Protein AF-A0A962ZUK6-F1 (afdb_monomer_lite)

Structure (mmCIF, N/CA/C/O backbone):
data_AF-A0A962ZUK6-F1
#
_entry.id   AF-A0A962ZUK6-F1
#
loop_
_atom_site.group_PDB
_atom_site.id
_atom_site.type_symbol
_atom_site.label_atom_id
_atom_site.label_alt_id
_atom_site.label_comp_id
_atom_site.label_asym_id
_atom_site.label_entity_id
_atom_site.label_seq_id
_atom_site.pdbx_PDB_ins_code
_atom_site.Cartn_x
_atom_site.Cartn_y
_atom_site.Cartn_z
_atom_site.occupancy
_atom_site.B_iso_or_equiv
_atom_site.auth_seq_id
_atom_site.auth_comp_id
_atom_site.auth_asym_id
_atom_site.auth_atom_id
_atom_site.pdbx_PDB_model_num
ATOM 1 N N . MET A 1 1 ? -8.488 6.712 -19.917 1.00 77.19 1 MET A N 1
ATOM 2 C CA . MET A 1 1 ? -7.372 7.226 -19.092 1.00 77.19 1 MET A CA 1
ATOM 3 C C . MET A 1 1 ? -7.326 6.386 -17.828 1.00 77.19 1 MET A C 1
ATOM 5 O O . MET A 1 1 ? -8.356 6.287 -17.174 1.00 77.19 1 MET A O 1
ATOM 9 N N . ALA A 1 2 ? -6.206 5.723 -17.536 1.00 84.06 2 ALA A N 1
ATOM 10 C CA . ALA A 1 2 ? -6.061 4.933 -16.311 1.00 84.06 2 ALA A CA 1
ATOM 11 C C . ALA A 1 2 ? -5.817 5.852 -15.099 1.00 84.06 2 ALA A C 1
ATOM 13 O O . ALA A 1 2 ? -5.207 6.915 -15.240 1.00 84.06 2 ALA A O 1
ATOM 14 N N . LYS A 1 3 ? -6.299 5.456 -13.916 1.00 93.44 3 LYS A N 1
ATOM 15 C CA . LYS A 1 3 ? -6.050 6.170 -12.656 1.00 93.44 3 LYS A CA 1
ATOM 16 C C . LYS A 1 3 ? -4.563 6.054 -12.299 1.00 93.44 3 LYS A C 1
ATOM 18 O O . LYS A 1 3 ? -4.045 4.946 -12.256 1.00 93.44 3 LYS A O 1
ATOM 23 N N . ARG A 1 4 ? -3.887 7.184 -12.046 1.00 94.75 4 ARG A N 1
ATOM 24 C CA . ARG A 1 4 ? -2.431 7.224 -11.767 1.00 94.75 4 ARG A CA 1
ATOM 25 C C . ARG A 1 4 ? -2.045 7.534 -10.329 1.00 94.75 4 ARG A C 1
ATOM 27 O O . ARG A 1 4 ? -0.877 7.421 -9.975 1.00 94.75 4 ARG A O 1
ATOM 34 N N . VAL A 1 5 ? -3.006 7.957 -9.517 1.00 96.12 5 VAL A N 1
ATOM 35 C CA . VAL A 1 5 ? -2.783 8.326 -8.120 1.00 96.12 5 VAL A CA 1
ATOM 36 C C . VAL A 1 5 ? -3.771 7.556 -7.270 1.00 96.12 5 VAL A C 1
ATOM 38 O O . VAL A 1 5 ? -4.968 7.631 -7.533 1.00 96.12 5 VAL A O 1
ATOM 41 N N . TYR A 1 6 ? -3.262 6.829 -6.283 1.00 97.12 6 TYR A N 1
ATOM 42 C CA . TYR A 1 6 ? -4.049 6.069 -5.315 1.00 97.12 6 TYR A CA 1
ATOM 43 C C . TYR A 1 6 ? -3.750 6.584 -3.915 1.00 97.12 6 TYR A C 1
ATOM 45 O O . TYR A 1 6 ? -2.586 6.697 -3.537 1.00 97.12 6 TYR A O 1
ATOM 53 N N . LEU A 1 7 ? -4.780 6.896 -3.139 1.00 97.81 7 LEU A N 1
ATOM 54 C CA . LEU A 1 7 ? -4.635 7.121 -1.705 1.00 97.81 7 LEU A CA 1
ATOM 55 C C . LEU A 1 7 ? -4.328 5.790 -1.010 1.00 97.81 7 LEU A C 1
ATOM 57 O O . LEU A 1 7 ? -4.680 4.721 -1.510 1.00 97.81 7 LEU A O 1
ATOM 61 N N . PHE A 1 8 ? -3.700 5.833 0.166 1.00 97.44 8 PHE A N 1
ATOM 62 C CA . PHE A 1 8 ? -3.381 4.598 0.894 1.00 97.44 8 PHE A CA 1
ATOM 63 C C . PHE A 1 8 ? -4.619 3.743 1.220 1.00 97.44 8 PHE A C 1
ATOM 65 O O . PHE A 1 8 ? -4.509 2.526 1.261 1.00 97.44 8 PHE A O 1
ATOM 72 N N . ASN A 1 9 ? -5.803 4.344 1.371 1.00 96.75 9 ASN A N 1
ATOM 73 C CA . ASN A 1 9 ? -7.061 3.627 1.608 1.00 96.75 9 ASN A CA 1
ATOM 74 C C . ASN A 1 9 ? -7.765 3.127 0.328 1.00 96.75 9 ASN A C 1
ATOM 76 O O . ASN A 1 9 ? -8.883 2.626 0.414 1.00 96.75 9 ASN A O 1
ATOM 80 N N . GLU A 1 10 ? -7.154 3.288 -0.847 1.00 96.56 10 GLU A N 1
ATOM 81 C CA . GLU A 1 10 ? -7.718 2.874 -2.140 1.00 96.56 10 GLU A CA 1
ATOM 82 C C . GLU A 1 10 ? -7.001 1.667 -2.766 1.00 96.56 10 GLU A C 1
ATOM 84 O O . GLU A 1 10 ? -7.361 1.259 -3.870 1.00 96.56 10 GLU A O 1
ATOM 89 N N . GLY A 1 11 ? -5.978 1.127 -2.102 1.00 94.56 11 GLY A N 1
ATOM 90 C CA . GLY A 1 11 ? -5.208 -0.029 -2.562 1.00 94.56 11 GLY A CA 1
ATOM 91 C C . GLY A 1 11 ? -5.126 -1.124 -1.505 1.00 94.56 11 GLY A C 1
ATOM 92 O O . GLY A 1 11 ? -5.655 -0.993 -0.402 1.00 94.56 11 GLY A O 1
ATOM 93 N N . SER A 1 12 ? -4.425 -2.199 -1.840 1.00 96.06 12 SER A N 1
ATOM 94 C CA . SER A 1 12 ? -4.229 -3.368 -0.983 1.00 96.06 12 SER A CA 1
ATOM 95 C C . SER A 1 12 ? -2.827 -3.955 -1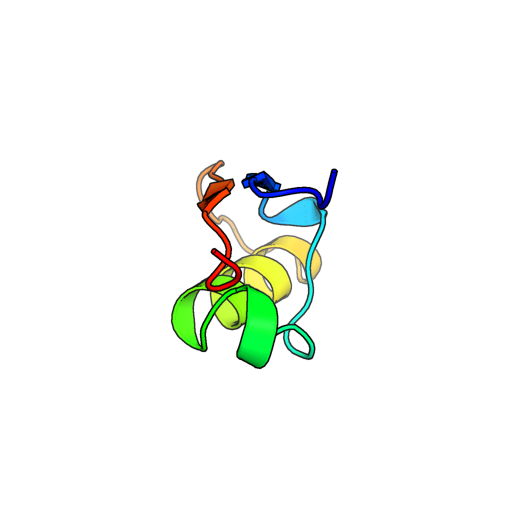.150 1.00 96.06 12 SER A C 1
ATOM 97 O O . SER A 1 12 ? -2.072 -3.568 -2.050 1.00 96.06 12 SER A O 1
ATOM 99 N N . LYS A 1 13 ? -2.474 -4.944 -0.318 1.00 96.12 13 LYS A N 1
ATOM 100 C CA . LYS A 1 13 ? -1.219 -5.691 -0.495 1.00 96.12 13 LYS A CA 1
ATOM 101 C C . LYS A 1 13 ? -1.106 -6.409 -1.845 1.00 96.12 13 LYS A C 1
ATOM 103 O O . LYS A 1 13 ? 0.016 -6.751 -2.216 1.00 96.12 13 LYS A O 1
ATOM 108 N N . ASP A 1 14 ? -2.223 -6.678 -2.526 1.00 96.50 14 ASP A N 1
ATOM 109 C CA . ASP A 1 14 ? -2.269 -7.460 -3.766 1.00 96.50 14 ASP A CA 1
ATOM 110 C C . ASP A 1 14 ? -1.929 -6.595 -4.996 1.00 96.50 14 ASP A C 1
ATOM 112 O O . ASP A 1 14 ? -1.448 -7.104 -6.006 1.00 96.50 14 ASP A O 1
ATOM 116 N N . ASP A 1 15 ? -2.018 -5.266 -4.875 1.00 95.38 15 ASP A N 1
ATOM 117 C CA . ASP A 1 15 ? -1.725 -4.296 -5.941 1.00 95.38 15 ASP A CA 1
ATOM 118 C C . ASP A 1 15 ? -0.214 -4.039 -6.139 1.00 95.38 15 ASP A C 1
ATOM 120 O O . ASP A 1 15 ? 0.215 -2.940 -6.495 1.00 95.38 15 ASP A O 1
ATOM 124 N N . ARG A 1 16 ? 0.641 -5.042 -5.897 1.00 96.06 16 ARG A N 1
ATOM 125 C CA . ARG A 1 16 ? 2.114 -4.885 -5.891 1.00 96.06 16 ARG A CA 1
ATOM 126 C C . ARG A 1 16 ? 2.676 -4.469 -7.241 1.00 96.06 16 ARG A C 1
ATOM 128 O O . ARG A 1 16 ? 3.655 -3.728 -7.275 1.00 96.06 16 ARG A O 1
ATOM 135 N N . GLU A 1 17 ? 2.091 -4.952 -8.332 1.00 95.69 17 GLU A N 1
ATOM 136 C CA . GLU A 1 17 ? 2.532 -4.598 -9.685 1.00 95.69 17 GLU A CA 1
ATOM 137 C C . GLU A 1 17 ? 2.188 -3.145 -10.026 1.00 95.69 17 GLU A C 1
ATOM 139 O O . GLU A 1 17 ? 2.992 -2.454 -10.650 1.00 95.69 17 GLU A O 1
ATOM 144 N N . LEU A 1 18 ? 1.035 -2.659 -9.554 1.00 96.00 18 LEU A N 1
ATOM 145 C CA . LEU A 1 18 ? 0.529 -1.314 -9.828 1.00 96.00 18 LEU A CA 1
ATOM 146 C C . LEU A 1 18 ? 1.121 -0.247 -8.892 1.00 96.00 18 LEU A C 1
ATOM 148 O O . LEU A 1 18 ? 1.446 0.854 -9.334 1.00 96.00 18 LEU A O 1
ATOM 152 N N . LEU A 1 19 ? 1.250 -0.558 -7.600 1.00 96.62 19 LEU A N 1
ATOM 153 C CA . LEU A 1 19 ? 1.645 0.375 -6.532 1.00 96.62 19 LEU A CA 1
ATOM 154 C C . LEU A 1 19 ? 3.093 0.173 -6.054 1.00 96.62 19 LEU A C 1
ATOM 156 O O . LEU A 1 19 ? 3.607 0.950 -5.245 1.00 96.62 19 LEU A O 1
ATOM 160 N N . GLY A 1 20 ? 3.757 -0.886 -6.522 1.00 96.50 20 GLY A N 1
ATOM 161 C CA . GLY A 1 20 ? 5.045 -1.331 -6.003 1.00 96.50 20 GLY A CA 1
ATOM 162 C C . GLY A 1 20 ? 4.930 -2.002 -4.628 1.00 96.50 20 GLY A C 1
ATOM 163 O O . GLY A 1 20 ? 3.971 -1.819 -3.879 1.00 96.50 20 GLY A O 1
ATOM 164 N N . GLY A 1 21 ? 5.959 -2.760 -4.238 1.00 96.81 21 GLY A N 1
ATOM 165 C CA . GLY A 1 21 ? 5.940 -3.513 -2.975 1.00 96.81 21 GLY A CA 1
ATOM 166 C C . GLY A 1 21 ? 5.861 -2.648 -1.708 1.00 96.81 21 GLY A C 1
ATOM 167 O O . GLY A 1 21 ? 5.282 -3.079 -0.716 1.00 96.81 21 GLY A O 1
ATOM 168 N N . LYS A 1 22 ? 6.415 -1.426 -1.723 1.00 96.25 22 LYS A N 1
ATOM 169 C CA . LYS A 1 22 ? 6.314 -0.483 -0.592 1.00 96.25 22 LYS A CA 1
ATOM 170 C C . LYS A 1 22 ? 4.928 0.160 -0.512 1.00 96.25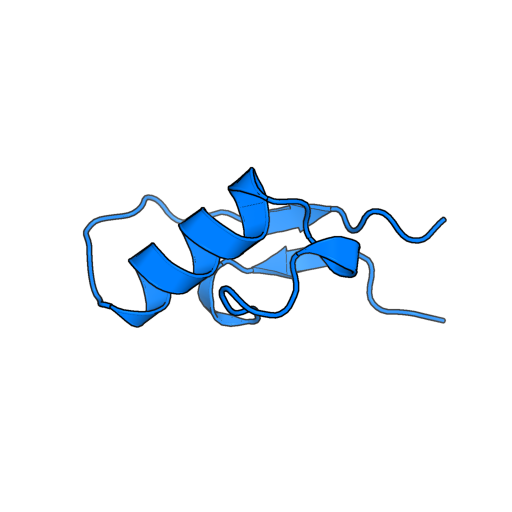 22 LYS A C 1
ATOM 172 O O . LYS A 1 22 ? 4.378 0.244 0.580 1.00 96.25 22 LYS A O 1
ATOM 177 N N . GLY A 1 23 ? 4.378 0.586 -1.652 1.00 96.81 23 GLY A N 1
ATOM 178 C CA . GLY A 1 23 ? 3.055 1.204 -1.729 1.00 96.81 23 GLY A CA 1
ATOM 179 C C . GLY A 1 23 ? 1.953 0.236 -1.306 1.00 96.81 23 GLY A C 1
ATOM 180 O O . GLY A 1 23 ? 1.173 0.557 -0.419 1.00 96.81 23 GLY A O 1
ATOM 181 N N . ALA A 1 24 ? 1.980 -0.988 -1.837 1.00 97.56 24 ALA A N 1
ATOM 182 C CA . ALA A 1 24 ? 1.042 -2.046 -1.460 1.00 97.56 24 ALA A CA 1
ATOM 183 C C . ALA A 1 24 ? 1.088 -2.368 0.048 1.00 97.56 24 ALA A C 1
ATOM 185 O O . ALA A 1 24 ? 0.051 -2.537 0.684 1.00 97.56 24 ALA A O 1
ATOM 186 N N . ASN A 1 25 ? 2.283 -2.385 0.653 1.00 97.56 25 ASN A N 1
ATOM 187 C CA . ASN A 1 25 ? 2.412 -2.582 2.099 1.00 97.56 25 ASN A CA 1
ATOM 188 C C . ASN A 1 25 ? 1.852 -1.394 2.907 1.00 97.56 25 ASN A C 1
ATOM 190 O O . ASN A 1 25 ? 1.237 -1.619 3.943 1.00 97.56 25 ASN A O 1
ATOM 194 N N . LEU A 1 26 ? 2.052 -0.146 2.464 1.00 97.88 26 LEU A N 1
ATOM 195 C CA . LEU A 1 26 ? 1.477 1.031 3.133 1.00 97.88 26 LEU A CA 1
ATOM 196 C C . LEU A 1 26 ? -0.053 1.007 3.088 1.00 97.88 26 LEU A C 1
ATOM 198 O O . LEU A 1 26 ? -0.684 1.271 4.107 1.00 97.88 26 LEU A O 1
ATOM 202 N N . CYS A 1 27 ? -0.631 0.624 1.948 1.00 97.44 27 CYS A N 1
ATOM 203 C CA . CYS A 1 27 ? -2.070 0.426 1.817 1.00 97.44 27 CYS A CA 1
ATOM 204 C C . CYS A 1 27 ? -2.595 -0.621 2.803 1.00 97.44 27 CYS A C 1
ATOM 206 O O . CYS A 1 27 ? -3.518 -0.338 3.560 1.00 97.44 27 CYS A O 1
ATOM 208 N N . GLU A 1 28 ? -1.950 -1.789 2.874 1.00 97.69 28 GLU A N 1
ATOM 209 C CA . GLU A 1 28 ? -2.318 -2.841 3.828 1.00 97.69 28 GLU A CA 1
ATOM 210 C C . GLU A 1 28 ? -2.250 -2.349 5.282 1.00 97.69 28 GLU A C 1
ATOM 212 O O . GLU A 1 28 ? -3.169 -2.577 6.065 1.00 97.69 28 GLU A O 1
ATOM 217 N N . MET A 1 29 ? -1.188 -1.624 5.652 1.00 97.75 29 MET A N 1
ATOM 218 C CA . MET A 1 29 ? -1.050 -1.051 6.994 1.00 97.75 29 MET A CA 1
ATOM 219 C C . MET A 1 29 ? -2.167 -0.046 7.310 1.00 97.75 29 MET A C 1
ATOM 221 O O . MET A 1 29 ? -2.685 -0.044 8.428 1.00 97.75 29 MET A O 1
ATOM 225 N N . THR A 1 30 ? -2.556 0.783 6.337 1.00 97.25 30 THR A N 1
ATOM 226 C CA . THR A 1 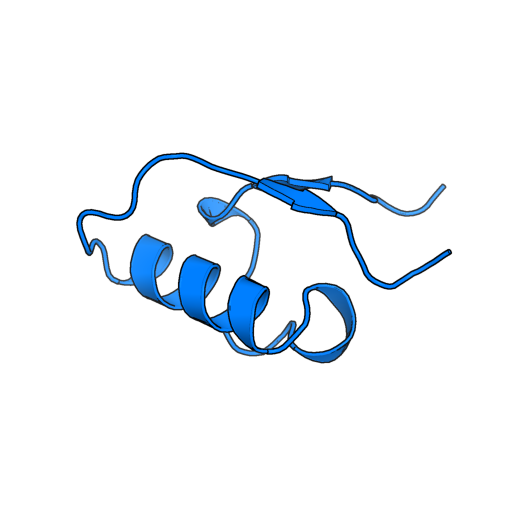30 ? -3.689 1.709 6.463 1.00 97.25 30 THR A CA 1
ATOM 227 C C . THR A 1 30 ? -5.012 0.955 6.623 1.00 97.25 30 THR A C 1
ATOM 229 O O . THR A 1 30 ? -5.790 1.297 7.511 1.00 97.25 30 THR A O 1
ATOM 232 N N . SER A 1 31 ? -5.255 -0.100 5.841 1.00 95.75 31 SER A N 1
ATOM 233 C CA . SER A 1 31 ? -6.461 -0.937 5.945 1.00 95.75 31 SER A CA 1
ATOM 234 C C . SER A 1 31 ? -6.549 -1.711 7.264 1.00 95.75 31 SER A C 1
ATOM 236 O O . SER A 1 31 ? -7.645 -1.908 7.783 1.00 95.75 31 SER A O 1
ATOM 238 N N . LEU A 1 32 ? -5.409 -2.099 7.847 1.00 97.12 32 LEU A N 1
ATOM 239 C CA . LEU A 1 32 ? -5.323 -2.711 9.179 1.00 97.12 32 LEU A CA 1
ATOM 240 C C . LEU A 1 32 ? -5.547 -1.711 10.331 1.00 97.12 32 LEU A C 1
ATOM 242 O O . LEU A 1 32 ? -5.579 -2.119 11.491 1.00 97.12 32 LEU A O 1
ATOM 246 N N . GLY A 1 33 ? -5.689 -0.413 10.041 1.00 96.19 33 GLY A N 1
ATOM 247 C CA . GLY A 1 33 ? -5.915 0.626 11.048 1.00 96.19 33 GLY A CA 1
ATOM 248 C C . GLY A 1 33 ? -4.663 1.021 11.837 1.00 96.19 33 GLY A C 1
ATOM 249 O O . GLY A 1 33 ? -4.777 1.613 12.911 1.00 96.19 33 GLY A O 1
ATOM 250 N N . LEU A 1 34 ? -3.465 0.705 11.333 1.00 97.19 34 LEU A N 1
ATOM 251 C CA . LEU A 1 34 ? -2.222 1.186 11.935 1.00 97.19 34 LEU A CA 1
ATOM 252 C C . LEU A 1 34 ? -2.102 2.710 11.751 1.00 97.19 34 LEU A C 1
ATOM 254 O O . LEU A 1 34 ? -2.612 3.247 10.764 1.00 97.19 34 LEU A O 1
ATOM 258 N N . PRO A 1 35 ? -1.404 3.424 12.656 1.00 96.94 35 PRO A N 1
ATOM 259 C CA . PRO A 1 35 ? -1.221 4.872 12.568 1.00 96.94 35 PRO A CA 1
ATOM 260 C C . PRO A 1 35 ? -0.227 5.244 11.454 1.00 96.94 35 PRO A C 1
ATOM 262 O O . PRO A 1 35 ? 0.901 5.667 11.703 1.00 96.94 35 PRO A O 1
ATOM 265 N N . VAL A 1 36 ? -0.647 5.064 10.204 1.00 96.81 36 VAL A N 1
ATOM 266 C CA . VAL A 1 36 ? 0.082 5.472 9.004 1.00 96.81 36 VAL A CA 1
ATOM 267 C C . VAL A 1 36 ? -0.307 6.917 8.681 1.00 96.81 36 VAL A C 1
ATOM 269 O O . VAL A 1 36 ? -1.501 7.210 8.584 1.00 96.81 36 VAL A O 1
ATOM 272 N N . PRO A 1 37 ? 0.655 7.839 8.501 1.00 97.06 37 PRO A N 1
ATOM 273 C CA . PRO A 1 37 ? 0.356 9.182 8.016 1.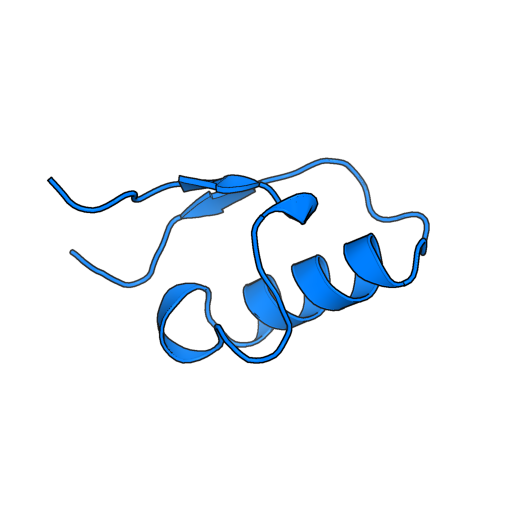00 97.06 37 PRO A CA 1
ATOM 274 C C . PRO A 1 37 ? -0.386 9.137 6.677 1.00 97.06 37 PRO A C 1
ATOM 276 O O . PRO A 1 37 ? -0.092 8.293 5.832 1.00 97.06 37 PRO A O 1
ATOM 279 N N . TYR A 1 38 ? -1.318 10.066 6.461 1.00 94.00 38 TYR A N 1
ATOM 280 C CA . TYR A 1 38 ? -2.011 10.169 5.178 1.00 94.00 38 TYR A CA 1
ATOM 281 C C . TYR A 1 38 ? -1.025 10.365 4.024 1.00 94.00 38 TYR A C 1
ATOM 283 O O . TYR A 1 38 ? -0.054 11.116 4.130 1.00 94.00 38 TYR A O 1
ATOM 291 N N . GLY A 1 39 ? -1.309 9.713 2.900 1.00 97.19 39 GLY A N 1
ATOM 292 C CA . GLY A 1 39 ? -0.467 9.786 1.720 1.00 97.19 39 GLY A CA 1
ATOM 293 C C . GLY A 1 39 ? -1.122 9.173 0.492 1.00 97.19 39 GLY A C 1
ATOM 294 O O . GLY A 1 39 ? -2.260 8.696 0.525 1.00 97.19 39 GLY A O 1
ATOM 295 N N . PHE A 1 40 ? -0.375 9.224 -0.605 1.00 97.75 40 PHE A N 1
ATOM 296 C CA . PHE A 1 40 ? -0.775 8.699 -1.899 1.00 97.75 40 PHE A CA 1
ATOM 297 C C . PHE A 1 40 ? 0.413 8.050 -2.611 1.00 97.75 40 PHE A C 1
ATOM 299 O O . PH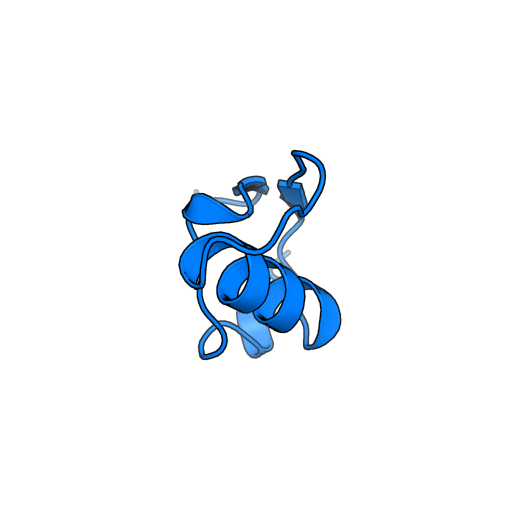E A 1 40 ? 1.573 8.257 -2.254 1.00 97.75 40 PHE A O 1
ATOM 306 N N . ILE A 1 41 ? 0.105 7.263 -3.634 1.00 97.19 41 ILE A N 1
ATOM 307 C CA . ILE A 1 41 ? 1.042 6.488 -4.439 1.00 97.19 41 ILE A CA 1
ATOM 308 C C . ILE A 1 41 ? 0.821 6.869 -5.899 1.00 97.19 41 ILE A C 1
ATOM 310 O O . ILE A 1 41 ? -0.318 6.901 -6.367 1.00 97.19 41 ILE A O 1
ATOM 314 N N . ILE A 1 42 ? 1.911 7.145 -6.616 1.00 97.00 42 ILE A N 1
ATOM 315 C CA . ILE A 1 42 ? 1.897 7.263 -8.075 1.00 97.00 42 ILE A CA 1
ATOM 316 C C . ILE A 1 42 ? 2.145 5.868 -8.649 1.00 97.00 42 ILE A C 1
ATOM 318 O O . ILE A 1 42 ? 3.117 5.211 -8.275 1.00 97.00 42 ILE A O 1
ATOM 322 N N . THR A 1 43 ? 1.252 5.412 -9.521 1.00 96.12 43 THR A N 1
ATOM 323 C CA . THR A 1 43 ? 1.290 4.059 -10.091 1.00 96.12 43 THR A CA 1
ATOM 324 C C . THR A 1 43 ? 2.514 3.828 -10.975 1.00 96.12 43 THR A C 1
ATOM 326 O O . THR A 1 43 ? 3.019 4.759 -11.600 1.00 96.12 43 THR A O 1
ATOM 329 N N . THR A 1 44 ? 2.922 2.570 -11.117 1.00 94.12 44 THR A N 1
ATOM 330 C CA . THR A 1 44 ? 3.966 2.125 -12.057 1.00 94.12 44 THR A CA 1
ATOM 331 C C . THR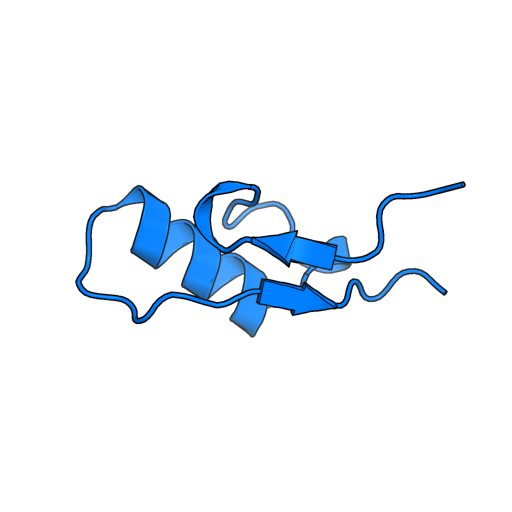 A 1 44 ? 3.548 2.241 -13.526 1.00 94.12 44 THR A C 1
ATOM 333 O O . THR A 1 44 ? 4.405 2.395 -14.395 1.00 94.12 44 THR A O 1
ATOM 336 N N . SER A 1 45 ? 2.245 2.176 -13.815 1.00 85.50 45 SER A N 1
ATOM 337 C CA . SER A 1 45 ? 1.699 2.302 -15.168 1.00 85.50 45 SER A CA 1
ATOM 338 C C . SER A 1 45 ? 1.961 3.689 -15.763 1.00 85.50 45 SER A C 1
ATOM 340 O O . SER A 1 45 ? 1.628 4.703 -15.138 1.00 85.50 45 SER A O 1
ATOM 342 N N . THR A 1 46 ? 2.530 3.715 -16.972 1.00 77.19 46 THR A N 1
ATOM 343 C CA . THR A 1 46 ? 2.958 4.922 -17.699 1.00 77.19 46 THR A CA 1
ATOM 344 C C . THR A 1 46 ? 1.868 5.642 -18.480 1.00 77.19 46 THR A C 1
ATOM 346 O O . THR A 1 46 ? 0.708 5.178 -18.586 1.00 77.19 46 THR A O 1
#

Foldseek 3Di:
DDDFKAKLCRAACVCCQFQNNVSNVSSNCVVVVHPRPTDMGGTPPD

pLDDT: mean 95.15, std 4.63, range [77.19, 97.88]

Sequence (46 aa):
MAKRVYLFNEGSKDDRELLGGKGANLCEMTSLGLPVPYGFIITTST

Radius of gyration: 9.84 Å; chains: 1; bounding box: 14×18×32 Å

Secondary structure (DSSP, 8-state):
----EEEGGG--TT-HHHHHHHHHHHHHHHHTT--PPP-EEE-S--